Protein AF-A0A5B8SRQ2-F1 (afdb_monomer_lite)

Organism: NCBI:txid1883414

pLDDT: mean 93.14, std 8.27, range [60.75, 98.75]

InterPro domains:
  IPR056090 Domain of unknown function DUF7673 [PF24720] (27-107)

Foldseek 3Di:
DVVVVVVVLVVQVVVCVVDPCNVVLLVLLVVLLVLLVDDDLLVLLSLLLLLCLVPCVVRPDDVVSLVPHDPSNNVSSVSNVVCSVDDPDRPLVSDDVSVVSNVVSVVVNVD

Sequence (111 aa):
MKDLSIRLAELAAQRESKDEGFAQRLESLNRLVEVAQNHSGQSHHCRRILLAVYNSDEWPLDLTRLRCLDADLQRAALGVIEWAVYTSRELHEYLPEGDAIMKRFWAIERE

Radius of gyration: 14.76 Å; chains: 1; bounding box: 29×27×48 Å

Structure (mmCIF, N/CA/C/O backbone):
data_AF-A0A5B8SRQ2-F1
#
_entry.id   AF-A0A5B8SRQ2-F1
#
loop_
_atom_site.group_PDB
_atom_site.id
_atom_site.type_symbol
_atom_site.label_atom_id
_atom_site.label_alt_id
_atom_site.label_comp_id
_atom_site.label_asym_id
_atom_site.label_entity_id
_atom_site.label_seq_id
_atom_site.pdbx_PDB_ins_code
_atom_site.Cartn_x
_atom_site.Cartn_y
_atom_site.Cartn_z
_atom_site.occupancy
_atom_site.B_iso_or_equiv
_atom_site.auth_seq_id
_atom_site.auth_comp_id
_atom_site.auth_asym_id
_atom_site.auth_atom_id
_atom_site.pdbx_PDB_model_num
ATOM 1 N N . MET A 1 1 ? -7.428 -7.978 32.635 1.00 60.88 1 MET A N 1
ATOM 2 C CA . MET A 1 1 ? -6.471 -7.219 31.793 1.00 60.88 1 MET A CA 1
ATOM 3 C C . MET A 1 1 ? -6.699 -7.421 30.293 1.00 60.88 1 MET A C 1
ATOM 5 O O . MET A 1 1 ? -6.904 -6.413 29.636 1.00 60.88 1 MET A O 1
ATOM 9 N N . LYS A 1 2 ? -6.761 -8.651 29.744 1.00 60.75 2 LYS A N 1
ATOM 10 C CA . LYS A 1 2 ? -7.063 -8.886 28.305 1.00 60.75 2 LYS A CA 1
ATOM 11 C C . LYS A 1 2 ? -8.364 -8.226 27.806 1.00 60.75 2 LYS A C 1
ATOM 13 O O . LYS A 1 2 ? -8.357 -7.612 26.751 1.00 60.75 2 LYS A O 1
ATOM 18 N N . ASP A 1 3 ? -9.434 -8.288 28.599 1.00 77.31 3 ASP A N 1
ATOM 19 C CA . ASP A 1 3 ? -10.759 -7.750 28.233 1.00 77.31 3 ASP A CA 1
ATOM 20 C C . ASP A 1 3 ? -10.782 -6.217 28.047 1.00 77.31 3 ASP A C 1
ATOM 22 O O . ASP A 1 3 ? -11.445 -5.697 27.158 1.00 77.31 3 ASP A O 1
ATOM 26 N N . LEU A 1 4 ? -9.996 -5.473 28.834 1.00 78.00 4 LEU A N 1
ATOM 27 C CA . LEU A 1 4 ? -9.940 -4.010 28.729 1.00 78.00 4 LEU A CA 1
ATOM 28 C C . LEU A 1 4 ? -9.150 -3.555 27.489 1.00 78.00 4 LEU A C 1
ATOM 30 O O . LEU A 1 4 ? -9.510 -2.572 26.852 1.00 78.00 4 LEU A O 1
ATOM 34 N N . SER A 1 5 ? -8.094 -4.293 27.131 1.00 78.56 5 SER A N 1
ATOM 35 C CA . SER A 1 5 ? -7.263 -4.012 25.955 1.00 78.56 5 SER A CA 1
ATOM 36 C C . SER A 1 5 ? -8.038 -4.176 24.647 1.00 78.56 5 SER A C 1
ATOM 38 O O . SER A 1 5 ? -7.867 -3.373 23.736 1.00 78.56 5 SER A O 1
ATOM 40 N N . ILE A 1 6 ? -8.901 -5.193 24.569 1.00 80.19 6 ILE A N 1
ATOM 41 C CA . ILE A 1 6 ? -9.743 -5.451 23.393 1.00 80.19 6 ILE A CA 1
ATOM 42 C C . ILE A 1 6 ? -10.742 -4.304 23.206 1.00 80.19 6 ILE A C 1
ATOM 44 O O . ILE A 1 6 ? -10.797 -3.710 22.134 1.00 80.19 6 ILE A O 1
ATOM 48 N N . ARG A 1 7 ? -11.435 -3.896 24.277 1.00 83.38 7 ARG A N 1
ATOM 49 C CA . ARG A 1 7 ? -12.404 -2.787 24.226 1.00 83.38 7 ARG A CA 1
ATOM 50 C C . ARG A 1 7 ? -11.779 -1.449 23.824 1.00 83.38 7 ARG A C 1
ATOM 52 O O . ARG A 1 7 ? -12.423 -0.647 23.154 1.00 83.38 7 ARG A O 1
ATOM 59 N N . LEU A 1 8 ? -10.536 -1.184 24.230 1.00 82.62 8 LEU A N 1
ATOM 60 C CA . LEU A 1 8 ? -9.821 0.034 23.833 1.00 82.62 8 LEU A CA 1
ATOM 61 C C . LEU A 1 8 ? -9.458 0.029 22.343 1.00 82.62 8 LEU A C 1
ATOM 63 O O . LEU A 1 8 ? -9.613 1.060 21.689 1.00 82.62 8 LEU A O 1
ATOM 67 N N . ALA A 1 9 ? -9.030 -1.115 21.803 1.00 78.19 9 ALA A N 1
ATOM 68 C CA . ALA A 1 9 ? -8.761 -1.268 20.374 1.00 78.19 9 ALA A CA 1
ATOM 69 C C . ALA A 1 9 ? -10.044 -1.125 19.537 1.00 78.19 9 ALA A C 1
ATOM 71 O O . ALA A 1 9 ? -10.051 -0.418 18.533 1.00 78.19 9 ALA A O 1
ATOM 72 N N . GLU A 1 10 ? -11.155 -1.713 19.994 1.00 79.88 10 GLU A N 1
ATOM 73 C CA . GLU A 1 10 ? -12.468 -1.566 19.354 1.00 79.88 10 GLU A CA 1
ATOM 74 C C . GLU A 1 10 ? -12.925 -0.102 19.324 1.00 79.88 10 GLU A C 1
ATOM 76 O O . GLU A 1 10 ? -13.343 0.394 18.279 1.00 79.88 10 GLU A O 1
ATOM 81 N N . LEU A 1 11 ? -12.790 0.622 20.441 1.00 82.06 11 LEU A N 1
ATOM 82 C CA . LEU A 1 11 ? -13.113 2.049 20.515 1.00 82.06 11 LEU A CA 1
ATOM 83 C C . LEU A 1 11 ? -12.215 2.900 19.608 1.00 82.06 11 LEU A C 1
ATOM 85 O O . LEU A 1 11 ? -12.706 3.846 18.993 1.00 82.06 11 LEU A O 1
ATOM 89 N N . ALA A 1 12 ? -10.921 2.585 19.512 1.00 79.88 12 ALA A N 1
ATOM 90 C CA . ALA A 1 12 ? -9.995 3.275 18.616 1.00 79.88 12 ALA A CA 1
ATOM 91 C C . ALA A 1 12 ? -10.382 3.066 17.145 1.00 79.88 12 ALA A C 1
ATOM 93 O O . ALA A 1 12 ? -10.554 4.048 16.425 1.00 79.88 12 ALA A O 1
ATOM 94 N N . ALA A 1 13 ? -10.647 1.822 16.736 1.00 75.38 13 ALA A N 1
ATOM 95 C CA . ALA A 1 13 ? -11.099 1.494 15.384 1.00 75.38 13 ALA A CA 1
ATOM 96 C C . ALA A 1 13 ? -12.433 2.178 15.038 1.00 75.38 13 ALA A C 1
ATOM 98 O O . ALA A 1 13 ? -12.618 2.699 13.938 1.00 75.38 13 ALA A O 1
ATOM 99 N N . GLN A 1 14 ? -13.365 2.240 15.995 1.00 79.31 14 GLN A N 1
ATOM 100 C CA . GLN A 1 14 ? -14.645 2.917 15.800 1.00 79.31 14 GLN A CA 1
ATOM 101 C C . GLN A 1 14 ? -14.482 4.434 15.647 1.00 79.31 14 GLN A C 1
ATOM 103 O O . GLN A 1 14 ? -15.195 5.047 14.853 1.00 79.31 14 GLN A O 1
ATOM 108 N N . ARG A 1 15 ? -13.545 5.050 16.376 1.00 80.38 15 ARG A N 1
ATOM 109 C CA . ARG A 1 15 ? -13.213 6.475 16.219 1.00 80.38 15 ARG A CA 1
ATOM 110 C C . ARG A 1 15 ? -12.529 6.742 14.884 1.00 80.38 15 ARG A C 1
ATOM 112 O O . ARG A 1 15 ? -12.903 7.698 14.222 1.00 80.38 15 ARG A O 1
ATOM 119 N N . GLU A 1 16 ? -11.611 5.873 14.472 1.00 79.62 16 GLU A N 1
ATOM 120 C CA . GLU A 1 16 ? -10.914 5.971 13.187 1.00 79.62 16 GLU A CA 1
ATOM 121 C C . GLU A 1 16 ? -11.895 5.857 12.013 1.00 79.62 16 GLU A C 1
ATOM 123 O O . GLU A 1 16 ? -11.844 6.667 11.098 1.00 79.62 16 GLU A O 1
ATOM 128 N N . SER A 1 17 ? -12.884 4.958 12.086 1.00 75.25 17 SER A N 1
ATOM 129 C CA . SER A 1 17 ? -13.942 4.861 11.064 1.00 75.25 17 SER A CA 1
ATOM 130 C C . SER A 1 17 ? -14.833 6.107 10.948 1.00 75.25 17 SER A C 1
ATOM 132 O O . SER A 1 17 ? -15.461 6.321 9.913 1.00 75.25 17 SER A O 1
ATOM 134 N N . LYS A 1 18 ? -14.905 6.922 12.008 1.00 79.81 18 LYS A N 1
ATOM 135 C CA . LYS A 1 18 ? -15.673 8.175 12.062 1.00 79.81 18 LYS A CA 1
ATOM 136 C C . LYS A 1 18 ? -14.830 9.406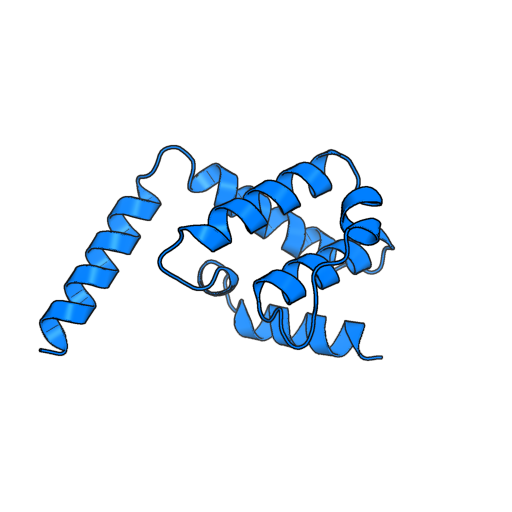 11.724 1.00 79.81 18 LYS A C 1
ATOM 138 O O . LYS A 1 18 ? -15.373 10.506 11.725 1.00 79.81 18 LYS A O 1
ATOM 143 N N . ASP A 1 19 ? -13.534 9.229 11.480 1.00 84.50 19 ASP A N 1
ATOM 144 C CA . ASP A 1 19 ? -12.624 10.312 11.132 1.00 84.50 19 ASP A CA 1
ATOM 145 C C . ASP A 1 19 ? -12.941 10.876 9.740 1.00 84.50 19 ASP A C 1
ATOM 147 O O . ASP A 1 19 ? -13.131 10.130 8.769 1.00 84.50 19 ASP A O 1
ATOM 151 N N . GLU A 1 20 ? -12.964 12.205 9.647 1.00 78.44 20 GLU A N 1
ATOM 152 C CA . GLU A 1 20 ? -13.156 12.963 8.413 1.00 78.44 20 GLU A CA 1
ATOM 153 C C . GLU A 1 20 ? -11.912 12.797 7.529 1.00 78.44 20 GLU A C 1
ATOM 155 O O . GLU A 1 20 ? -10.985 13.597 7.524 1.00 78.44 20 GLU A O 1
ATOM 160 N N . GLY A 1 21 ? -11.856 11.684 6.805 1.00 89.12 21 GLY A N 1
ATOM 161 C CA . GLY A 1 21 ? -10.714 11.326 5.965 1.00 89.12 21 GLY A CA 1
ATOM 162 C C . GLY A 1 21 ? -10.502 9.825 5.836 1.00 89.12 21 GLY A C 1
ATOM 163 O O . GLY A 1 21 ? -9.856 9.388 4.885 1.00 89.12 21 GLY A O 1
ATOM 164 N N . PHE A 1 22 ? -11.100 9.018 6.721 1.00 91.31 22 PHE A N 1
ATOM 165 C CA . PHE A 1 22 ? -10.969 7.560 6.674 1.00 91.31 22 PHE A CA 1
ATOM 166 C C . PHE A 1 22 ? -11.381 6.983 5.317 1.00 91.31 22 PHE A C 1
ATOM 168 O O . PHE A 1 22 ? -10.633 6.210 4.726 1.00 91.31 22 PHE A O 1
ATOM 175 N N . ALA A 1 23 ? -12.523 7.423 4.781 1.00 92.44 23 ALA A N 1
ATOM 176 C CA . ALA A 1 23 ? -13.000 6.982 3.472 1.00 92.44 23 ALA A CA 1
ATOM 177 C C . ALA A 1 23 ? -11.988 7.282 2.350 1.00 92.44 23 ALA A C 1
ATOM 179 O O . ALA A 1 23 ? -11.707 6.409 1.533 1.00 92.44 23 ALA A O 1
ATOM 180 N N . GLN A 1 24 ? -11.378 8.472 2.353 1.00 94.25 24 GLN A N 1
ATOM 181 C CA . GLN A 1 24 ? -10.406 8.876 1.333 1.00 94.25 24 GLN A CA 1
ATOM 182 C C . GLN A 1 24 ? -9.086 8.096 1.429 1.00 94.25 24 GLN A C 1
ATOM 184 O O . GLN A 1 24 ? -8.469 7.767 0.409 1.00 94.25 24 GLN A O 1
ATOM 189 N N . ARG A 1 25 ? -8.638 7.791 2.652 1.00 95.12 25 ARG A N 1
ATOM 190 C CA . ARG A 1 25 ? -7.429 6.989 2.887 1.00 95.12 25 ARG A CA 1
ATOM 191 C C . ARG A 1 25 ? -7.653 5.529 2.510 1.00 95.12 25 ARG A C 1
ATOM 193 O O . ARG A 1 25 ? -6.809 4.934 1.843 1.00 95.12 25 ARG A O 1
ATOM 200 N N . LEU A 1 26 ? -8.823 4.986 2.845 1.00 96.00 26 LEU A N 1
ATOM 201 C CA . LEU A 1 26 ? -9.230 3.647 2.431 1.00 96.00 26 LEU A CA 1
ATOM 202 C C . LEU A 1 26 ? -9.355 3.543 0.904 1.00 96.00 26 LEU A C 1
ATOM 204 O O . LEU A 1 26 ? -8.927 2.550 0.320 1.00 96.00 26 LEU A O 1
ATOM 208 N N . GLU A 1 27 ? -9.892 4.567 0.242 1.00 96.69 27 GLU A N 1
ATOM 209 C CA . GLU A 1 27 ? -9.922 4.645 -1.222 1.00 96.69 27 GLU A CA 1
ATOM 210 C C . GLU A 1 27 ? -8.505 4.658 -1.814 1.00 96.69 27 GLU A C 1
ATOM 212 O O . GLU A 1 27 ? -8.223 3.887 -2.728 1.00 96.69 27 GLU A O 1
ATOM 217 N N . SER A 1 28 ? -7.590 5.454 -1.250 1.00 98.19 28 SER A N 1
ATOM 218 C CA . SER A 1 28 ? -6.182 5.489 -1.677 1.00 98.19 28 SER A CA 1
ATOM 219 C C . SER A 1 28 ? -5.516 4.114 -1.572 1.00 98.19 28 SER A C 1
ATOM 221 O O . SER A 1 28 ? -4.863 3.668 -2.515 1.00 98.19 28 SER A O 1
ATOM 223 N N . LEU A 1 29 ? -5.726 3.410 -0.455 1.00 98.50 29 LEU A N 1
ATOM 224 C CA . LEU A 1 29 ? -5.208 2.058 -0.257 1.00 98.50 29 LEU A CA 1
ATOM 225 C C . LEU A 1 29 ? -5.782 1.075 -1.288 1.00 98.50 29 LEU A C 1
ATOM 227 O O . LEU A 1 29 ? -5.023 0.366 -1.951 1.00 98.50 29 LEU A O 1
ATOM 231 N N . ASN A 1 30 ? -7.107 1.068 -1.467 1.00 98.44 30 ASN A N 1
ATOM 232 C CA . ASN A 1 30 ? -7.773 0.204 -2.444 1.00 98.44 30 ASN A CA 1
ATOM 233 C C . ASN A 1 30 ? -7.294 0.479 -3.871 1.00 98.44 30 ASN A C 1
ATOM 235 O O . ASN A 1 30 ? -7.045 -0.461 -4.625 1.00 98.44 30 ASN A O 1
ATOM 239 N N . ARG A 1 31 ? -7.095 1.750 -4.231 1.00 98.38 31 ARG A N 1
ATOM 240 C CA . ARG A 1 31 ? -6.616 2.149 -5.556 1.00 98.38 31 ARG A CA 1
ATOM 241 C C . ARG A 1 31 ? -5.226 1.594 -5.858 1.00 98.38 31 ARG A C 1
ATOM 243 O O . ARG A 1 31 ? -4.996 1.070 -6.948 1.00 98.38 31 ARG A O 1
ATOM 250 N N . LEU A 1 32 ? -4.301 1.671 -4.900 1.00 98.75 32 LEU A N 1
ATOM 251 C CA . LEU A 1 32 ? -2.967 1.089 -5.070 1.00 98.75 32 LEU A CA 1
ATOM 252 C C . LEU A 1 32 ? -3.038 -0.432 -5.231 1.00 98.75 32 LEU A C 1
ATOM 254 O O . LEU A 1 32 ? -2.350 -0.981 -6.089 1.00 98.75 32 LEU A O 1
ATOM 258 N N . VAL A 1 33 ? -3.878 -1.109 -4.440 1.00 98.69 33 VAL A N 1
ATOM 2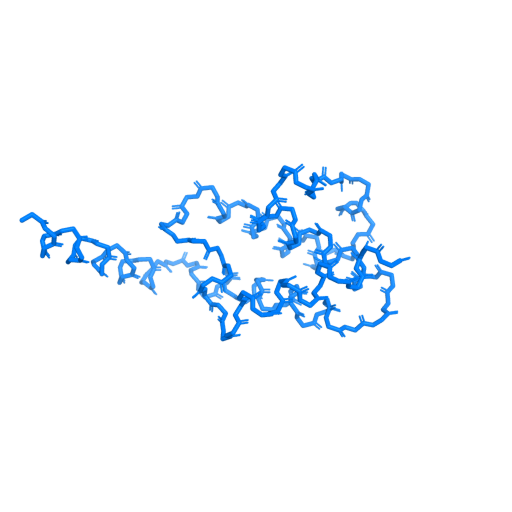59 C CA . VAL A 1 33 ? -4.066 -2.569 -4.513 1.00 98.69 33 VAL A CA 1
ATOM 260 C C . VAL A 1 33 ? -4.666 -2.987 -5.854 1.00 98.69 33 VAL A C 1
ATOM 262 O O . VAL A 1 33 ? -4.216 -3.967 -6.446 1.00 98.69 33 VAL A O 1
ATOM 265 N N . GLU A 1 34 ? -5.651 -2.249 -6.360 1.00 98.50 34 GLU A N 1
ATOM 266 C CA . GLU A 1 34 ? -6.259 -2.477 -7.672 1.00 98.50 34 GLU A CA 1
ATOM 267 C C . GLU A 1 34 ? -5.202 -2.419 -8.785 1.00 98.50 34 GLU A C 1
ATOM 269 O O . GLU A 1 34 ? -5.065 -3.357 -9.570 1.00 98.50 34 GLU A O 1
ATOM 274 N N . VAL A 1 35 ? -4.386 -1.361 -8.824 1.00 98.75 35 VAL A N 1
ATOM 275 C CA . VAL A 1 35 ? -3.333 -1.229 -9.842 1.00 98.75 35 VAL A CA 1
ATOM 276 C C . VAL A 1 35 ? -2.245 -2.289 -9.668 1.00 98.75 35 VAL A C 1
ATOM 278 O O . VAL A 1 35 ? -1.792 -2.865 -10.661 1.00 98.75 35 VAL A O 1
ATOM 281 N N . ALA A 1 36 ? -1.867 -2.605 -8.429 1.00 98.69 36 ALA A N 1
ATOM 282 C CA . ALA A 1 36 ? -0.855 -3.603 -8.086 1.00 98.69 36 ALA A CA 1
ATOM 283 C C . ALA A 1 36 ? -1.208 -5.036 -8.525 1.00 98.69 36 ALA A C 1
ATOM 285 O O . ALA A 1 36 ? -0.300 -5.848 -8.724 1.00 98.69 36 ALA A O 1
ATOM 286 N N . GLN A 1 37 ? -2.494 -5.352 -8.715 1.00 98.38 37 GLN A N 1
ATOM 287 C CA . GLN A 1 37 ? -2.943 -6.655 -9.225 1.00 98.38 37 GLN A CA 1
ATOM 288 C C . GLN A 1 37 ? -2.649 -6.875 -10.715 1.00 98.38 37 GLN A C 1
ATOM 290 O O . GLN A 1 37 ? -2.681 -8.013 -11.172 1.00 98.38 37 GLN A O 1
ATOM 295 N N . ASN A 1 38 ? -2.345 -5.815 -11.466 1.00 98.00 38 ASN A N 1
ATOM 296 C CA . ASN A 1 38 ? -2.073 -5.898 -12.899 1.00 98.00 38 ASN A CA 1
ATOM 297 C C . ASN A 1 38 ? -0.572 -6.126 -13.196 1.00 98.00 38 ASN A C 1
ATOM 299 O O . ASN A 1 38 ? 0.261 -6.286 -12.298 1.00 98.00 38 ASN A O 1
ATOM 303 N N . HIS A 1 39 ? -0.208 -6.123 -14.481 1.00 95.94 39 HIS A N 1
ATOM 304 C CA . HIS A 1 39 ? 1.145 -6.441 -14.961 1.00 95.94 39 HIS A CA 1
ATOM 305 C C . HIS A 1 39 ? 1.854 -5.260 -15.654 1.00 95.94 39 HIS A C 1
ATOM 307 O O . HIS A 1 39 ? 2.678 -5.469 -16.540 1.00 95.94 39 HIS A O 1
ATOM 313 N N . SER A 1 40 ? 1.539 -4.013 -15.286 1.00 96.94 40 SER A N 1
ATOM 314 C CA . SER A 1 40 ? 2.197 -2.826 -15.856 1.00 96.94 40 SER A CA 1
ATOM 315 C C . SER A 1 40 ? 3.407 -2.371 -15.028 1.00 96.94 40 SER A C 1
ATOM 317 O O . SER A 1 40 ? 3.606 -2.805 -13.890 1.00 96.94 40 SER A O 1
ATOM 319 N N . GLY A 1 41 ? 4.195 -1.434 -15.568 1.00 97.00 41 GLY A N 1
ATOM 320 C CA . GLY A 1 41 ? 5.244 -0.756 -14.794 1.00 97.00 41 GLY A CA 1
ATOM 321 C C . GLY A 1 41 ? 4.687 -0.032 -13.560 1.00 97.00 41 GLY A C 1
ATOM 322 O O . GLY A 1 41 ? 5.276 -0.097 -12.484 1.00 97.00 41 GLY A O 1
ATOM 323 N N . GLN A 1 42 ? 3.494 0.562 -13.672 1.00 98.06 42 GLN A N 1
ATOM 324 C CA . GLN A 1 42 ? 2.799 1.171 -12.533 1.00 98.06 42 GLN A CA 1
ATOM 325 C C . GLN A 1 42 ? 2.406 0.112 -11.491 1.00 98.06 42 GLN A C 1
ATOM 327 O O . GLN A 1 42 ? 2.610 0.325 -10.300 1.00 98.06 42 GLN A O 1
A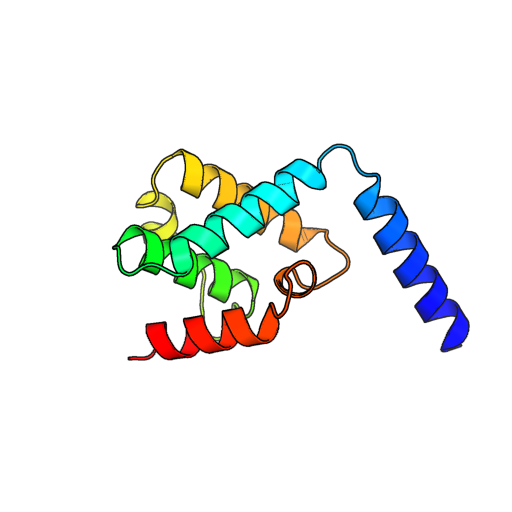TOM 332 N N . SER A 1 43 ? 1.942 -1.070 -11.918 1.00 98.56 43 SER A N 1
ATOM 333 C CA . SER A 1 43 ? 1.632 -2.182 -11.007 1.00 98.56 43 SER A CA 1
ATOM 334 C C . SER A 1 43 ? 2.839 -2.612 -10.181 1.00 98.56 43 SER A C 1
ATOM 336 O O . SER A 1 43 ? 2.717 -2.817 -8.976 1.00 98.56 43 SER A O 1
ATOM 338 N N . HIS A 1 44 ? 4.008 -2.697 -10.815 1.00 98.12 44 HIS A N 1
ATOM 339 C CA . HIS A 1 44 ? 5.271 -2.984 -10.141 1.00 98.12 44 HIS A CA 1
ATOM 340 C C . HIS A 1 44 ? 5.619 -1.914 -9.093 1.00 98.12 44 HIS A C 1
ATOM 342 O O . HIS A 1 44 ? 5.935 -2.237 -7.947 1.00 98.12 44 HIS A O 1
ATOM 348 N N . HIS A 1 45 ? 5.506 -0.628 -9.437 1.00 98.38 45 HIS A N 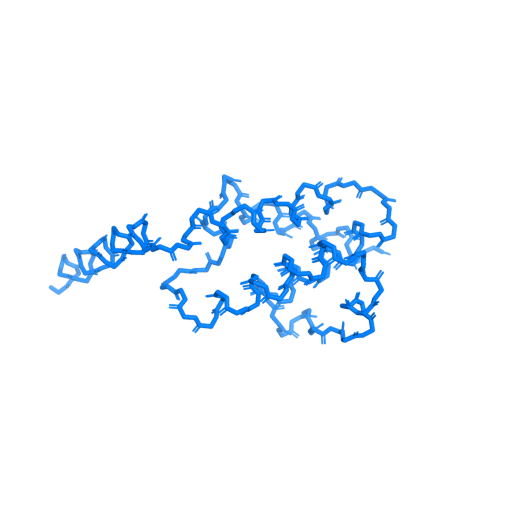1
ATOM 349 C CA . HIS A 1 45 ? 5.736 0.458 -8.478 1.00 98.38 45 HIS A CA 1
ATOM 350 C C . HIS A 1 45 ? 4.743 0.425 -7.305 1.00 98.38 45 HIS A C 1
ATOM 352 O O . HIS A 1 45 ? 5.172 0.528 -6.154 1.00 98.38 45 HIS A O 1
ATOM 358 N N . CYS A 1 46 ? 3.451 0.202 -7.566 1.00 98.62 46 CYS A N 1
ATOM 359 C CA . CYS A 1 46 ? 2.429 0.076 -6.525 1.00 98.62 46 CYS A CA 1
ATOM 360 C C . CYS A 1 46 ? 2.698 -1.110 -5.588 1.00 98.62 46 CYS A C 1
ATOM 362 O O . CYS A 1 46 ? 2.641 -0.930 -4.373 1.00 98.62 46 CYS A O 1
ATOM 364 N N . ARG A 1 47 ? 3.056 -2.295 -6.113 1.00 98.75 47 ARG A N 1
ATOM 365 C CA . ARG A 1 47 ? 3.423 -3.454 -5.277 1.00 98.75 47 ARG A CA 1
ATOM 366 C C . ARG A 1 47 ? 4.584 -3.132 -4.348 1.00 98.75 47 ARG A C 1
ATOM 368 O O . ARG A 1 47 ? 4.498 -3.403 -3.158 1.00 98.75 47 ARG A O 1
ATOM 375 N N . ARG A 1 48 ? 5.641 -2.504 -4.866 1.00 98.44 48 ARG A N 1
ATOM 376 C CA . ARG A 1 48 ? 6.830 -2.153 -4.073 1.00 98.44 48 ARG A CA 1
ATOM 377 C C . ARG A 1 48 ? 6.539 -1.133 -2.977 1.00 98.44 48 ARG A C 1
ATOM 379 O O . ARG A 1 48 ? 7.121 -1.238 -1.906 1.00 98.44 48 ARG A O 1
ATOM 386 N N . ILE A 1 49 ? 5.635 -0.186 -3.216 1.00 98.44 49 ILE A N 1
ATOM 387 C CA . ILE A 1 49 ? 5.208 0.776 -2.191 1.00 98.44 49 ILE A CA 1
ATOM 388 C C . ILE A 1 49 ? 4.349 0.090 -1.125 1.00 98.44 49 ILE A C 1
ATOM 390 O O . ILE A 1 49 ? 4.604 0.272 0.061 1.00 98.44 49 ILE A O 1
ATOM 394 N N . LEU A 1 50 ? 3.375 -0.733 -1.528 1.00 98.69 50 LEU A N 1
ATOM 395 C CA . LEU A 1 50 ? 2.535 -1.486 -0.590 1.00 98.69 50 LEU A CA 1
ATOM 396 C C . LEU A 1 50 ? 3.368 -2.433 0.283 1.00 98.69 50 LEU A C 1
ATOM 398 O O . LEU A 1 50 ? 3.169 -2.483 1.493 1.00 98.69 50 LEU A O 1
ATOM 402 N N . LEU A 1 51 ? 4.338 -3.133 -0.312 1.00 98.62 51 LEU A N 1
ATOM 403 C CA . LEU A 1 51 ? 5.258 -4.006 0.414 1.00 98.62 51 LEU A CA 1
ATOM 404 C C . LEU A 1 51 ? 6.169 -3.229 1.366 1.00 98.62 51 LEU A C 1
ATOM 406 O O . LEU A 1 51 ? 6.428 -3.722 2.455 1.00 98.62 51 LEU A O 1
ATOM 410 N N . ALA A 1 52 ? 6.596 -2.015 1.008 1.00 98.06 52 ALA A N 1
ATOM 411 C CA . ALA A 1 52 ? 7.399 -1.185 1.902 1.00 98.06 52 ALA A CA 1
ATOM 412 C C . ALA A 1 52 ? 6.644 -0.731 3.150 1.00 98.06 52 ALA A C 1
ATOM 414 O O . ALA A 1 52 ? 7.233 -0.624 4.221 1.00 98.06 52 ALA A O 1
ATOM 415 N N . VAL A 1 53 ? 5.337 -0.499 3.020 1.00 97.62 53 VAL A N 1
ATOM 416 C CA . VAL A 1 53 ? 4.473 -0.202 4.167 1.00 97.62 53 VAL A CA 1
ATOM 417 C C . VAL A 1 53 ? 4.154 -1.470 4.968 1.00 97.62 53 VAL A C 1
ATOM 419 O O . VAL A 1 53 ? 4.042 -1.404 6.183 1.00 97.62 53 VAL A O 1
ATOM 422 N N . TYR A 1 54 ? 4.040 -2.627 4.310 1.00 98.06 54 TYR A N 1
ATOM 423 C CA . TYR A 1 54 ? 3.784 -3.915 4.965 1.00 98.06 54 TYR A CA 1
ATOM 424 C C . TYR A 1 54 ? 5.006 -4.474 5.716 1.00 98.06 54 TYR A C 1
ATOM 426 O O . TYR A 1 54 ? 4.860 -5.084 6.771 1.00 98.06 54 TYR A O 1
ATOM 434 N N . ASN A 1 55 ? 6.209 -4.319 5.159 1.00 97.94 55 ASN A N 1
ATOM 435 C CA . ASN A 1 55 ? 7.460 -4.803 5.735 1.00 97.94 55 ASN A CA 1
ATOM 436 C C . ASN A 1 55 ? 8.657 -4.028 5.155 1.00 97.94 55 ASN A C 1
ATOM 438 O O . ASN A 1 55 ? 9.230 -4.405 4.130 1.00 97.94 55 ASN A O 1
ATOM 442 N N . SER A 1 56 ? 9.040 -2.941 5.821 1.00 95.31 56 SER A N 1
ATOM 443 C CA . SER A 1 56 ? 10.117 -2.059 5.358 1.00 95.31 56 SER A CA 1
ATOM 444 C C 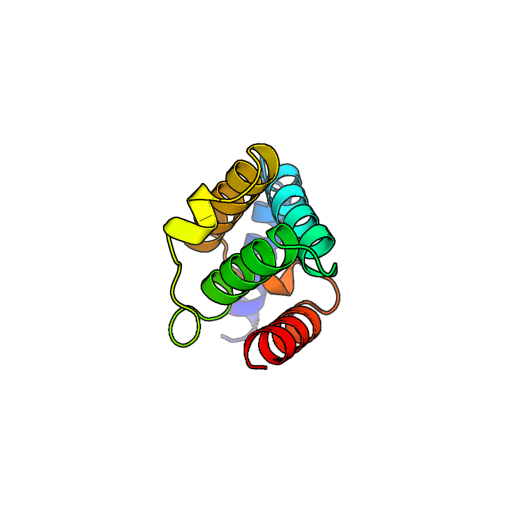. SER A 1 56 ? 11.514 -2.673 5.441 1.00 95.31 56 SER A C 1
ATOM 446 O O . SER A 1 56 ? 12.406 -2.227 4.721 1.00 95.31 56 SER A O 1
ATOM 448 N N . ASP A 1 57 ? 11.712 -3.661 6.319 1.00 96.81 57 ASP A N 1
ATOM 449 C CA . ASP A 1 57 ? 13.013 -4.306 6.522 1.00 96.81 57 ASP A CA 1
ATOM 450 C C . ASP A 1 57 ? 13.424 -5.123 5.292 1.00 96.81 57 ASP A C 1
ATOM 452 O O . ASP A 1 57 ? 14.568 -5.031 4.847 1.00 96.81 57 ASP A O 1
ATOM 456 N N . GLU A 1 58 ? 12.490 -5.874 4.700 1.00 98.25 58 GLU A N 1
ATOM 457 C CA . GLU A 1 58 ? 12.736 -6.572 3.432 1.00 98.25 58 GLU A CA 1
ATOM 458 C C . GLU A 1 58 ? 12.558 -5.638 2.225 1.00 98.25 58 GLU A C 1
ATOM 460 O O . GLU A 1 58 ? 13.315 -5.701 1.252 1.00 98.25 58 GLU A O 1
ATOM 465 N N . TRP A 1 59 ? 11.547 -4.766 2.264 1.00 97.81 59 TRP A N 1
ATOM 466 C CA . TRP A 1 59 ? 11.153 -3.936 1.127 1.00 97.81 59 TRP A CA 1
ATOM 467 C C . TRP A 1 59 ? 11.339 -2.453 1.442 1.00 97.81 59 TRP A C 1
ATOM 469 O O . TRP A 1 59 ? 10.368 -1.751 1.700 1.00 97.81 59 TRP A O 1
ATOM 479 N N . PRO A 1 60 ? 12.560 -1.905 1.385 1.00 97.44 60 PRO A N 1
ATOM 480 C CA . PRO A 1 60 ? 12.760 -0.490 1.659 1.00 97.44 60 PRO A CA 1
ATOM 481 C C . PRO A 1 60 ? 12.023 0.391 0.638 1.00 97.44 60 PRO A C 1
ATOM 483 O O . PRO A 1 60 ? 11.979 0.091 -0.563 1.00 97.44 60 PRO A O 1
ATOM 486 N N . LEU A 1 61 ? 11.473 1.513 1.115 1.00 96.06 61 LEU A N 1
ATOM 487 C CA . LEU A 1 61 ? 10.840 2.513 0.258 1.00 96.06 61 LEU A CA 1
ATOM 488 C C . LEU A 1 61 ? 11.882 3.146 -0.678 1.00 96.06 61 LEU A C 1
ATOM 490 O O . LEU A 1 61 ? 12.879 3.712 -0.236 1.00 96.06 61 LEU A O 1
ATOM 494 N N . ASP A 1 62 ? 11.612 3.101 -1.980 1.00 96.06 62 ASP A N 1
ATOM 495 C CA . ASP A 1 62 ? 12.473 3.666 -3.020 1.00 96.06 62 ASP A CA 1
ATOM 496 C C . ASP A 1 62 ? 11.819 4.911 -3.637 1.00 96.06 62 ASP A C 1
ATOM 498 O O . ASP A 1 62 ? 10.797 4.838 -4.329 1.00 96.06 62 ASP A O 1
ATOM 502 N N . LEU A 1 63 ? 12.440 6.070 -3.408 1.00 96.88 63 LEU A N 1
ATOM 503 C CA . LEU A 1 63 ? 11.959 7.364 -3.899 1.00 96.88 63 LEU A CA 1
ATOM 504 C C . LEU A 1 63 ? 11.944 7.463 -5.430 1.00 96.88 63 LEU A C 1
ATOM 506 O O . LEU A 1 63 ? 11.179 8.257 -5.979 1.00 96.88 63 LEU A O 1
ATOM 510 N N . THR A 1 64 ? 12.747 6.666 -6.138 1.00 97.00 64 THR A N 1
ATOM 511 C CA . THR A 1 64 ? 12.703 6.604 -7.605 1.00 97.00 64 THR A CA 1
ATOM 512 C C . THR A 1 64 ? 11.357 6.058 -8.062 1.00 97.00 64 THR A C 1
ATOM 514 O O . THR A 1 64 ? 10.720 6.644 -8.932 1.00 97.00 64 THR A O 1
ATOM 517 N N . ARG A 1 65 ? 10.866 4.997 -7.411 1.00 95.56 65 ARG A N 1
ATOM 518 C CA . ARG A 1 65 ? 9.566 4.381 -7.724 1.00 95.56 65 ARG A CA 1
ATOM 519 C C . ARG A 1 65 ? 8.416 5.325 -7.425 1.00 95.56 65 ARG A C 1
ATOM 521 O O . ARG A 1 65 ? 7.524 5.468 -8.252 1.00 95.56 65 ARG A O 1
ATOM 528 N N . LEU A 1 66 ? 8.477 6.014 -6.286 1.00 96.50 66 LEU A N 1
ATOM 529 C CA . LEU A 1 66 ? 7.472 7.009 -5.914 1.00 96.50 66 LEU A CA 1
ATOM 530 C C . LEU A 1 66 ? 7.382 8.149 -6.944 1.00 96.50 66 LEU A C 1
ATOM 532 O O . LEU A 1 66 ? 6.292 8.635 -7.236 1.00 96.50 66 LEU A O 1
ATOM 536 N N . ARG A 1 67 ? 8.516 8.557 -7.528 1.00 96.94 67 ARG A N 1
ATOM 537 C CA . ARG A 1 67 ? 8.585 9.589 -8.577 1.00 96.94 67 ARG A CA 1
ATOM 538 C C . ARG A 1 67 ? 8.153 9.107 -9.964 1.00 96.94 67 ARG A C 1
ATOM 540 O O . ARG A 1 67 ? 7.838 9.948 -10.798 1.00 96.94 67 ARG A O 1
ATOM 547 N N . CYS A 1 68 ? 8.165 7.800 -10.215 1.00 97.00 68 CYS A N 1
ATOM 548 C CA . CYS A 1 68 ? 7.727 7.201 -11.479 1.00 97.00 68 CYS A CA 1
ATOM 549 C C . CYS A 1 68 ? 6.219 6.920 -11.532 1.00 97.00 68 CYS A C 1
ATOM 551 O O . CYS A 1 68 ? 5.712 6.571 -12.599 1.00 97.00 68 CYS A O 1
ATOM 553 N N . LEU A 1 69 ? 5.510 7.039 -10.406 1.00 98.25 69 LEU A N 1
ATOM 554 C CA . LEU A 1 69 ? 4.063 6.878 -10.381 1.00 98.25 69 LEU A CA 1
ATOM 555 C C . LEU A 1 69 ? 3.347 8.000 -11.135 1.00 98.25 69 LEU A C 1
ATOM 557 O O . LEU A 1 69 ? 3.745 9.165 -11.055 1.00 98.25 69 LEU A O 1
ATOM 561 N N . ASP A 1 70 ? 2.238 7.649 -11.784 1.00 98.25 70 ASP A N 1
ATOM 562 C CA . ASP A 1 70 ? 1.279 8.637 -12.277 1.00 98.25 70 ASP A CA 1
ATOM 563 C C . ASP A 1 70 ? 0.763 9.505 -11.116 1.00 98.25 70 ASP A C 1
ATOM 565 O O . ASP A 1 70 ? 0.711 9.079 -9.959 1.00 98.25 70 ASP A O 1
ATOM 569 N N . ALA A 1 71 ? 0.404 10.759 -11.402 1.00 98.00 71 ALA A N 1
ATOM 570 C CA . ALA A 1 71 ? 0.185 11.769 -10.365 1.00 98.00 71 ALA A CA 1
ATOM 571 C C . ALA A 1 71 ? -0.930 11.408 -9.361 1.00 98.00 71 ALA A C 1
ATOM 573 O O . ALA A 1 71 ? -0.859 11.792 -8.194 1.00 98.00 71 ALA A O 1
ATOM 574 N N . ASP A 1 72 ? -1.973 10.701 -9.797 1.00 97.88 72 ASP A N 1
ATOM 575 C CA . ASP A 1 72 ? -3.037 10.190 -8.929 1.00 97.88 72 ASP A CA 1
ATOM 576 C C . ASP A 1 72 ? -2.540 9.058 -8.020 1.00 97.88 72 ASP A C 1
ATOM 578 O O . ASP A 1 72 ? -2.774 9.102 -6.811 1.00 97.88 72 ASP A O 1
ATOM 582 N N . LEU A 1 73 ? -1.780 8.105 -8.565 1.00 98.50 73 LEU A N 1
ATOM 583 C CA . LEU A 1 73 ? -1.176 7.016 -7.795 1.00 98.50 73 LEU A CA 1
ATOM 584 C C . LEU A 1 73 ? -0.128 7.524 -6.810 1.00 98.50 73 LEU A C 1
ATOM 586 O O . LEU A 1 73 ? -0.050 7.026 -5.690 1.00 98.50 73 LEU A O 1
ATOM 590 N N . GLN A 1 74 ? 0.643 8.543 -7.183 1.00 98.44 74 GLN A N 1
ATOM 591 C CA . GLN A 1 74 ? 1.599 9.179 -6.285 1.00 98.44 74 GLN A CA 1
ATOM 592 C C . GLN A 1 74 ? 0.897 9.823 -5.082 1.00 98.44 74 GLN A C 1
ATOM 594 O O . GLN A 1 74 ? 1.347 9.648 -3.950 1.00 98.44 74 GLN A O 1
ATOM 599 N N . ARG A 1 75 ? -0.225 10.530 -5.294 1.00 98.25 75 ARG A N 1
ATOM 600 C CA . ARG A 1 75 ? -1.025 11.089 -4.189 1.00 98.25 75 ARG A CA 1
ATOM 601 C C . ARG A 1 75 ? -1.597 9.992 -3.294 1.00 98.25 75 ARG A C 1
ATOM 603 O O . ARG A 1 75 ? -1.507 10.112 -2.076 1.00 98.25 75 ARG A O 1
ATOM 610 N N . ALA A 1 76 ? -2.118 8.916 -3.885 1.00 98.56 76 ALA A N 1
ATOM 611 C CA . ALA A 1 76 ? -2.612 7.767 -3.129 1.00 98.56 76 ALA A CA 1
ATOM 612 C C . ALA A 1 76 ? -1.496 7.113 -2.292 1.00 98.56 76 ALA A C 1
ATOM 614 O O . ALA A 1 76 ? -1.695 6.830 -1.114 1.00 98.56 76 ALA A O 1
ATOM 615 N N . ALA A 1 77 ? -0.303 6.936 -2.867 1.00 98.44 77 ALA A N 1
ATOM 616 C CA . ALA A 1 77 ? 0.869 6.398 -2.178 1.00 98.44 77 ALA A CA 1
ATOM 617 C C . ALA A 1 77 ? 1.294 7.259 -0.984 1.00 98.44 77 ALA A C 1
ATOM 619 O O . ALA A 1 77 ? 1.507 6.727 0.102 1.00 98.44 77 ALA A O 1
ATOM 620 N N . LEU A 1 78 ? 1.374 8.581 -1.159 1.00 97.88 78 LEU A N 1
ATO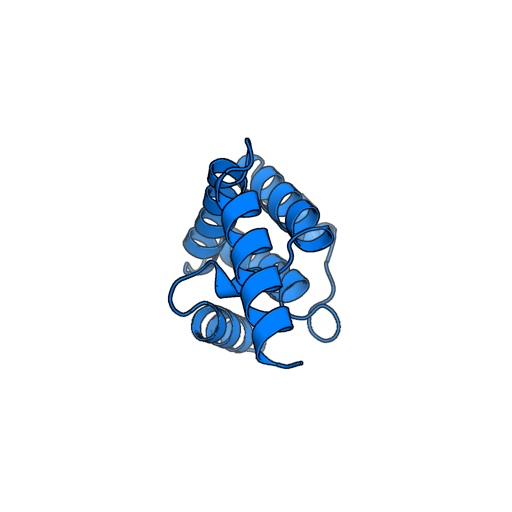M 621 C CA . LEU A 1 78 ? 1.702 9.498 -0.067 1.00 97.88 78 LEU A CA 1
ATOM 622 C C . LEU A 1 78 ? 0.647 9.459 1.044 1.00 97.88 78 LEU A C 1
ATOM 624 O O . LEU A 1 78 ? 1.022 9.390 2.209 1.00 97.88 78 LEU A O 1
ATOM 628 N N . GLY A 1 79 ? -0.643 9.422 0.698 1.00 96.81 79 GLY A N 1
ATOM 629 C CA . GLY A 1 79 ? -1.721 9.308 1.684 1.00 96.81 79 GLY A CA 1
ATOM 630 C C . GLY A 1 79 ? -1.683 7.993 2.469 1.00 96.81 79 GLY A C 1
ATOM 631 O O . GLY A 1 79 ? -1.931 7.984 3.671 1.00 96.81 79 GLY A O 1
ATOM 632 N N . VAL A 1 80 ? -1.323 6.883 1.817 1.00 97.75 80 VAL A N 1
ATOM 633 C CA . VAL A 1 80 ? -1.130 5.578 2.473 1.00 97.75 80 VAL A CA 1
ATOM 634 C C . VAL A 1 80 ? 0.078 5.600 3.410 1.00 97.75 80 VAL A C 1
ATOM 636 O O . VAL A 1 80 ? -0.032 5.141 4.543 1.00 97.75 80 VAL A O 1
ATOM 639 N N . ILE A 1 81 ? 1.209 6.164 2.975 1.00 97.00 81 ILE A N 1
ATOM 640 C CA . ILE A 1 81 ? 2.409 6.303 3.816 1.00 97.00 81 ILE A CA 1
ATOM 641 C C . ILE A 1 81 ? 2.112 7.182 5.032 1.00 97.00 81 ILE A C 1
ATOM 643 O O . ILE A 1 81 ? 2.487 6.829 6.144 1.00 97.00 81 ILE A O 1
ATOM 647 N N . GLU A 1 82 ? 1.419 8.303 4.835 1.00 95.69 82 GLU A N 1
ATOM 648 C CA . GLU A 1 82 ? 1.009 9.185 5.924 1.00 95.69 82 GLU A CA 1
ATOM 649 C C . GLU A 1 82 ? 0.103 8.442 6.914 1.00 95.69 82 GLU A C 1
ATOM 651 O O . GLU A 1 82 ? 0.356 8.470 8.116 1.00 95.69 82 GLU A O 1
ATOM 656 N N . TRP A 1 83 ? -0.905 7.715 6.416 1.00 95.38 83 TRP A N 1
ATOM 657 C CA . TRP A 1 83 ? -1.837 6.957 7.253 1.00 95.38 83 TRP A CA 1
ATOM 658 C C . TRP A 1 83 ? -1.146 5.877 8.090 1.00 95.38 83 TRP A C 1
ATOM 660 O O . TRP A 1 83 ? -1.469 5.719 9.269 1.00 95.38 83 TRP A O 1
ATOM 670 N N . ALA A 1 84 ? -0.158 5.187 7.514 1.00 94.94 84 ALA A N 1
ATOM 671 C CA . ALA A 1 84 ? 0.622 4.161 8.202 1.00 94.94 84 ALA A CA 1
ATOM 672 C C . ALA A 1 84 ? 1.337 4.684 9.463 1.00 94.94 84 ALA A C 1
ATOM 674 O O . ALA A 1 84 ? 1.623 3.903 10.364 1.00 94.94 84 ALA A O 1
ATOM 675 N N . VAL A 1 85 ? 1.603 5.994 9.559 1.00 91.44 85 VAL A N 1
ATOM 676 C CA . VAL A 1 85 ? 2.282 6.598 10.720 1.00 91.44 85 VAL A CA 1
ATOM 677 C C . VAL A 1 85 ? 1.392 6.641 11.964 1.00 91.44 85 VAL A C 1
ATOM 679 O O . VAL A 1 85 ? 1.904 6.555 13.078 1.00 91.44 85 VAL A O 1
ATOM 682 N N . TYR A 1 86 ? 0.078 6.819 11.803 1.00 88.31 86 TYR A N 1
ATOM 683 C CA . TYR A 1 86 ? -0.822 7.118 12.926 1.00 88.31 86 TYR A CA 1
ATOM 684 C C . TYR A 1 86 ? -1.992 6.150 13.088 1.00 88.31 86 TYR A C 1
ATOM 686 O O . TYR A 1 86 ? -2.721 6.248 14.078 1.00 88.31 86 TYR A O 1
ATOM 694 N N . THR A 1 87 ? -2.205 5.236 12.142 1.00 89.25 87 THR A N 1
ATOM 695 C CA . THR A 1 87 ? -3.231 4.207 12.302 1.00 89.25 87 THR A CA 1
ATOM 696 C C . THR A 1 87 ? -2.887 3.250 13.444 1.00 89.25 87 THR A C 1
ATOM 698 O O . THR A 1 87 ? -1.726 2.986 13.751 1.00 89.25 87 THR A O 1
ATOM 701 N N . SER A 1 88 ? -3.921 2.716 14.087 1.00 86.25 88 SER A N 1
ATOM 702 C CA . SER A 1 88 ? -3.775 1.766 15.195 1.00 86.25 88 SER A CA 1
ATOM 703 C C . SER A 1 88 ? -3.583 0.311 14.748 1.00 86.25 88 SER A C 1
ATOM 705 O O . SER A 1 88 ? -3.367 -0.564 15.587 1.00 86.25 88 SER A O 1
ATOM 707 N N . ARG A 1 89 ? -3.697 0.047 13.442 1.00 90.88 89 ARG A N 1
ATOM 708 C CA . ARG A 1 89 ? -3.689 -1.287 12.834 1.00 90.88 89 ARG A CA 1
ATOM 709 C C . ARG A 1 89 ? -2.804 -1.298 11.603 1.00 90.88 89 ARG A C 1
ATOM 711 O O . ARG A 1 89 ? -2.739 -0.310 10.884 1.00 90.88 89 ARG A O 1
ATOM 718 N N . GLU A 1 90 ? -2.209 -2.441 11.302 1.00 93.81 90 GLU A N 1
ATOM 719 C CA . GLU A 1 90 ? -1.470 -2.605 10.054 1.00 93.81 90 GLU A CA 1
ATOM 720 C C . GLU A 1 90 ? -2.392 -2.375 8.845 1.00 93.81 90 GLU A C 1
ATOM 722 O O . GLU A 1 90 ? -3.516 -2.883 8.799 1.00 93.81 90 GLU A O 1
ATOM 727 N N . LEU A 1 91 ? -1.931 -1.623 7.837 1.00 96.25 91 LEU A N 1
ATOM 728 C CA . LEU A 1 91 ? -2.822 -1.172 6.757 1.00 96.25 91 LEU A CA 1
ATOM 729 C C . LEU A 1 91 ? -3.457 -2.316 5.960 1.00 96.25 91 LEU A C 1
ATOM 731 O O . LEU A 1 91 ? -4.595 -2.205 5.503 1.00 96.25 91 LEU A O 1
ATOM 735 N N . HIS A 1 92 ? -2.752 -3.437 5.820 1.00 97.12 92 HIS A N 1
ATOM 736 C CA . HIS A 1 92 ? -3.287 -4.609 5.137 1.00 97.12 92 HIS A CA 1
ATOM 737 C C . HIS A 1 92 ? -4.522 -5.193 5.848 1.00 97.12 92 HIS A C 1
ATOM 739 O O . HIS A 1 92 ? -5.344 -5.830 5.200 1.00 97.12 92 HIS A O 1
ATOM 745 N N . GLU A 1 93 ? -4.728 -4.943 7.143 1.00 96.19 93 GLU A N 1
ATOM 746 C CA . GLU A 1 93 ? -5.902 -5.442 7.864 1.00 96.19 93 GLU A CA 1
ATOM 747 C C . GLU A 1 93 ? -7.200 -4.664 7.577 1.00 96.19 93 GLU A C 1
ATOM 749 O O . GLU A 1 93 ? -8.276 -5.061 8.042 1.00 96.19 93 GLU A O 1
ATOM 754 N N . TYR A 1 94 ? -7.121 -3.549 6.843 1.00 95.25 94 TYR A N 1
ATOM 755 C CA . TYR A 1 94 ? -8.292 -2.842 6.309 1.00 95.25 94 TYR A CA 1
ATOM 756 C C . TYR A 1 94 ? -8.768 -3.419 4.970 1.00 95.25 94 TYR A C 1
ATOM 758 O O . TYR A 1 94 ? -9.816 -3.015 4.465 1.00 95.25 94 TYR A O 1
ATOM 766 N N . LEU A 1 95 ? -8.016 -4.362 4.398 1.00 95.94 95 LEU A N 1
ATOM 767 C CA . LEU A 1 95 ? -8.337 -5.024 3.141 1.00 95.94 95 LEU A CA 1
ATOM 768 C C . LEU A 1 95 ? -8.919 -6.419 3.400 1.00 95.94 95 LEU A C 1
ATOM 770 O O . LEU A 1 95 ? -8.394 -7.159 4.239 1.00 95.94 95 LEU A O 1
ATOM 774 N N . PRO A 1 96 ? -9.940 -6.843 2.636 1.00 95.56 96 PRO A N 1
ATOM 775 C CA . PRO A 1 96 ? -10.320 -8.249 2.580 1.00 95.56 96 PRO A CA 1
ATOM 776 C C . PRO A 1 96 ? -9.117 -9.094 2.142 1.00 95.56 96 PRO A C 1
ATOM 778 O O . PRO A 1 96 ? -8.509 -8.815 1.112 1.00 95.56 96 PRO A O 1
ATOM 781 N N . GLU A 1 97 ? -8.762 -10.107 2.937 1.00 96.25 97 GLU A N 1
ATOM 782 C CA . GLU A 1 97 ? -7.618 -10.998 2.673 1.00 96.25 97 GLU A CA 1
ATOM 783 C C . GLU A 1 97 ? -6.269 -10.269 2.492 1.00 96.25 97 GLU A C 1
ATOM 785 O O . GLU A 1 97 ? -5.379 -10.750 1.787 1.00 96.25 97 GLU A O 1
ATOM 790 N N . GLY A 1 98 ? -6.085 -9.110 3.136 1.00 97.62 98 GLY A N 1
ATOM 791 C CA . GLY A 1 98 ? -4.923 -8.253 2.895 1.00 97.62 98 GLY A CA 1
ATOM 792 C C . GLY A 1 98 ? -3.567 -8.937 3.069 1.00 97.62 98 GLY A C 1
ATOM 793 O O . GLY A 1 98 ? -2.684 -8.742 2.239 1.00 97.62 98 GLY A O 1
ATOM 794 N N . ASP A 1 99 ? -3.403 -9.800 4.072 1.00 98.06 99 ASP A N 1
ATOM 795 C CA . ASP A 1 99 ? -2.154 -10.550 4.269 1.00 98.06 99 ASP A CA 1
ATOM 796 C C . ASP A 1 99 ? -1.850 -11.500 3.090 1.00 98.06 99 ASP A C 1
ATOM 798 O O . ASP A 1 99 ? -0.717 -11.573 2.609 1.00 98.06 99 ASP A O 1
ATOM 802 N N . ALA A 1 100 ? -2.871 -12.170 2.543 1.00 98.50 100 ALA A N 1
ATOM 803 C CA . ALA A 1 100 ? -2.717 -13.021 1.363 1.00 98.50 100 ALA A CA 1
ATOM 804 C C . ALA A 1 100 ? -2.390 -12.198 0.104 1.00 98.50 100 ALA A C 1
ATOM 806 O O . ALA A 1 100 ? -1.572 -12.619 -0.718 1.00 98.50 100 ALA A O 1
ATOM 807 N N . ILE A 1 101 ? -2.980 -11.004 -0.030 1.00 98.62 101 ILE A N 1
ATOM 808 C CA . ILE A 1 101 ? -2.656 -10.054 -1.103 1.00 98.62 101 ILE A CA 1
ATOM 809 C C . ILE A 1 101 ? -1.181 -9.638 -1.023 1.00 98.62 101 ILE A C 1
ATOM 811 O O . ILE A 1 101 ? -0.476 -9.729 -2.031 1.00 98.62 101 ILE A O 1
ATOM 815 N N . MET A 1 102 ? -0.694 -9.242 0.158 1.00 98.69 102 MET A N 1
ATOM 816 C CA . MET A 1 102 ? 0.700 -8.818 0.336 1.00 98.69 102 MET A CA 1
ATOM 817 C C . MET A 1 102 ? 1.675 -9.963 0.072 1.00 98.69 102 MET A C 1
ATOM 819 O O . MET A 1 102 ? 2.639 -9.781 -0.667 1.00 98.69 102 MET A O 1
ATOM 823 N N . LYS A 1 103 ? 1.393 -11.174 0.565 1.00 98.56 103 LYS A N 1
ATOM 824 C CA . LYS A 1 103 ? 2.210 -12.367 0.280 1.00 98.56 103 LYS A CA 1
ATOM 825 C C . LYS A 1 103 ? 2.265 -12.711 -1.207 1.00 98.56 103 LYS A C 1
ATOM 827 O O . LYS A 1 103 ? 3.315 -13.111 -1.704 1.00 98.56 103 LYS A O 1
ATOM 832 N N . ARG A 1 104 ? 1.167 -12.522 -1.943 1.00 98.50 104 ARG A N 1
ATOM 833 C CA . ARG A 1 104 ? 1.163 -12.693 -3.402 1.00 98.50 104 ARG A CA 1
ATOM 834 C C . ARG A 1 104 ? 2.041 -11.649 -4.090 1.00 98.50 104 ARG A C 1
ATOM 836 O O . ARG A 1 104 ? 2.827 -12.005 -4.960 1.00 98.50 104 ARG A O 1
ATOM 843 N N . PHE A 1 105 ? 1.934 -10.377 -3.704 1.00 98.69 105 PHE A N 1
ATOM 844 C CA . PHE A 1 105 ? 2.802 -9.325 -4.243 1.00 98.69 105 PHE A CA 1
ATOM 845 C C . PHE A 1 105 ? 4.274 -9.572 -3.917 1.00 98.69 105 PHE A C 1
ATOM 847 O O . PHE A 1 105 ? 5.120 -9.392 -4.785 1.00 98.69 105 PHE A O 1
ATOM 854 N N . TRP A 1 106 ? 4.565 -10.049 -2.709 1.00 98.62 106 TRP A N 1
ATOM 855 C CA . TRP A 1 106 ? 5.904 -10.446 -2.290 1.00 98.62 106 TRP A CA 1
ATOM 856 C C . TRP A 1 106 ? 6.487 -11.519 -3.208 1.00 98.62 106 TRP A C 1
ATOM 858 O O . TRP A 1 106 ? 7.633 -11.402 -3.629 1.00 98.62 106 TRP A O 1
ATOM 868 N N . ALA A 1 107 ? 5.708 -12.557 -3.527 1.00 98.38 107 ALA A N 1
ATOM 869 C CA . ALA A 1 107 ? 6.145 -13.616 -4.432 1.00 98.38 107 ALA A CA 1
ATOM 870 C C . ALA A 1 107 ? 6.463 -13.063 -5.831 1.00 98.38 107 ALA A C 1
ATOM 872 O O . ALA A 1 107 ? 7.555 -13.299 -6.331 1.00 98.38 107 ALA A O 1
ATOM 873 N N . ILE A 1 108 ? 5.559 -12.254 -6.398 1.00 98.19 108 ILE A N 1
ATOM 874 C CA . ILE A 1 108 ? 5.732 -11.635 -7.726 1.00 98.19 108 ILE A CA 1
ATOM 875 C C . ILE A 1 108 ? 7.014 -10.799 -7.806 1.00 98.19 108 ILE A C 1
ATOM 877 O O . ILE A 1 108 ? 7.681 -10.787 -8.828 1.00 98.19 108 ILE A O 1
ATOM 881 N N . GLU A 1 109 ? 7.339 -10.056 -6.751 1.00 97.81 109 GLU A N 1
ATOM 882 C CA . GLU A 1 109 ? 8.448 -9.095 -6.763 1.00 97.81 109 GLU A CA 1
ATOM 883 C C . GLU A 1 109 ? 9.809 -9.714 -6.404 1.00 97.81 109 GLU A C 1
ATOM 885 O O . GLU A 1 109 ? 10.827 -9.021 -6.462 1.00 97.81 109 GLU A O 1
ATOM 890 N N . ARG A 1 110 ? 9.831 -10.990 -5.993 1.00 94.50 110 ARG A N 1
ATOM 891 C CA . ARG A 1 110 ? 11.059 -11.758 -5.727 1.00 94.50 110 ARG A CA 1
ATOM 892 C C . ARG A 1 110 ? 11.545 -12.580 -6.917 1.00 94.50 110 ARG A C 1
ATOM 894 O O . ARG A 1 110 ? 12.680 -13.054 -6.861 1.00 94.50 110 ARG A O 1
ATOM 901 N N . GLU A 1 111 ? 10.691 -12.787 -7.912 1.00 75.06 111 GLU A N 1
ATOM 902 C CA . GLU A 1 111 ? 11.027 -13.427 -9.191 1.00 75.06 111 GLU A CA 1
ATOM 903 C C . GLU A 1 111 ? 11.770 -12.455 -10.117 1.00 75.06 111 GLU A C 1
ATOM 905 O O . GLU A 1 111 ? 12.745 -12.909 -10.759 1.00 75.06 111 GLU A O 1
#

Secondary structure (DSSP, 8-state):
-HHHHHHHHHHHHHHHHTSTTHHHHHHHHHHHHHHHTS-SHHHHHHHHHHHHHH-TTTS---HHHHHHS-HHHHHHHHHHHHHHHH-SS-GGGGSTTHHHHHHHHHHHHH-